Protein AF-A0A662KIT7-F1 (afdb_monomer)

Radius of gyration: 16.34 Å; Cα contacts (8 Å, |Δi|>4): 26; chains: 1; bounding box: 39×23×39 Å

Mean predicted aligned error: 5.73 Å

Sequence (51 aa):
IALFFKRLLIKRENPAKVREDVVSFKKNYRKIHYCFYEGKDPYEFIELVEV

pLDDT: mean 88.52, std 8.19, range [61.28, 96.5]

Secondary structure (DSSP, 8-state):
-HHHHHHHHTT---HHHHHHHHHHHHHTT-S--SSTTTT--TT----S---

Foldseek 3Di:
DVVLVCCCPPVVPDVVVSVVVVVVVVVVVQWDPDDPPTGDGPPDDDDPDDD

Structure (mmCIF, N/CA/C/O backbone):
data_AF-A0A662KIT7-F1
#
_entry.id   AF-A0A662KIT7-F1
#
loop_
_atom_site.group_PDB
_atom_site.id
_atom_site.type_symbol
_atom_site.label_atom_id
_atom_site.label_alt_id
_atom_site.label_comp_id
_atom_site.label_asym_id
_atom_site.label_entity_id
_atom_site.label_seq_id
_atom_site.pdbx_PDB_ins_code
_atom_site.Cartn_x
_atom_site.Cartn_y
_atom_site.Cartn_z
_atom_site.occupancy
_atom_site.B_iso_or_equiv
_atom_site.auth_seq_id
_atom_site.auth_comp_id
_atom_site.auth_asym_id
_atom_site.auth_atom_id
_atom_site.pdbx_PDB_model_num
ATOM 1 N N . ILE A 1 1 ? -9.964 -3.962 0.509 1.00 89.50 1 ILE A N 1
ATOM 2 C CA . ILE A 1 1 ? -10.146 -2.513 0.794 1.00 89.50 1 ILE A CA 1
ATOM 3 C C . ILE A 1 1 ? -11.303 -2.245 1.768 1.00 89.50 1 ILE A C 1
ATOM 5 O O . ILE A 1 1 ? -11.047 -1.637 2.797 1.00 89.50 1 ILE A O 1
ATOM 9 N N . ALA A 1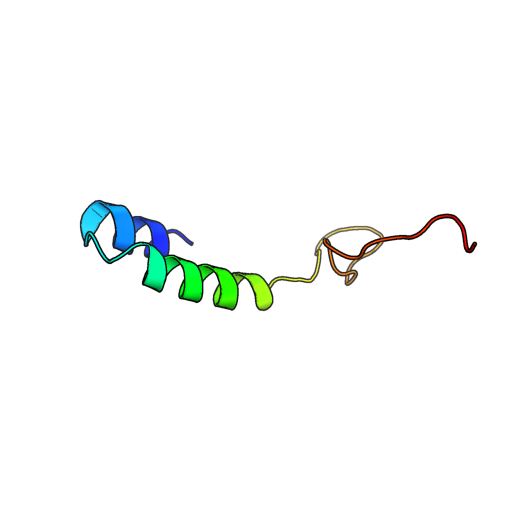 2 ? -12.530 -2.736 1.528 1.00 94.75 2 ALA A N 1
ATOM 10 C CA . ALA A 1 2 ? -13.693 -2.515 2.414 1.00 94.75 2 ALA A CA 1
ATOM 11 C C . ALA A 1 2 ? -13.443 -2.789 3.916 1.00 94.75 2 ALA A C 1
ATOM 13 O O . ALA A 1 2 ? -13.954 -2.080 4.782 1.00 94.75 2 ALA A O 1
ATOM 14 N N . LEU A 1 3 ? -12.598 -3.774 4.233 1.00 95.19 3 LEU A N 1
ATOM 15 C CA . LEU A 1 3 ? -12.216 -4.089 5.610 1.00 95.19 3 LEU A CA 1
ATOM 16 C C . LEU A 1 3 ? -11.490 -2.931 6.322 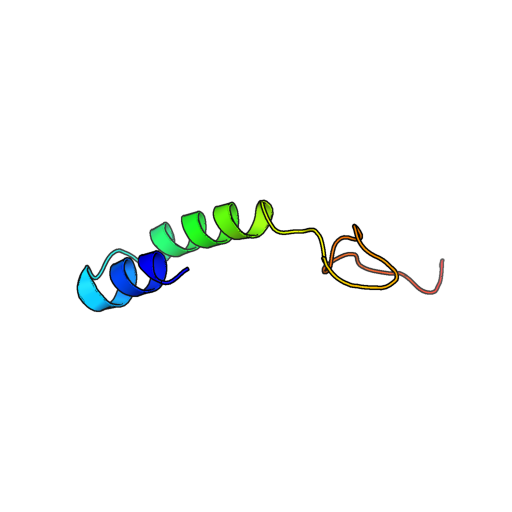1.00 95.19 3 LEU A C 1
ATOM 18 O O . LEU A 1 3 ? -11.732 -2.712 7.507 1.00 95.19 3 LEU A O 1
ATOM 22 N N . PHE A 1 4 ? -10.650 -2.165 5.618 1.00 95.06 4 PHE A N 1
ATOM 23 C CA . PHE A 1 4 ? -9.974 -0.994 6.186 1.00 95.06 4 PHE A CA 1
ATOM 24 C C . PHE A 1 4 ? -10.975 0.118 6.521 1.00 95.06 4 PHE A C 1
ATOM 26 O O . PHE A 1 4 ? -10.900 0.700 7.601 1.00 95.06 4 PHE A O 1
ATOM 33 N N . PHE A 1 5 ? -11.980 0.338 5.665 1.00 94.38 5 PHE A N 1
ATOM 34 C CA . PHE A 1 5 ? -13.062 1.285 5.954 1.00 94.38 5 PHE A CA 1
ATOM 35 C C . PHE A 1 5 ? -13.882 0.859 7.175 1.00 94.38 5 PHE A C 1
ATOM 37 O O . PHE A 1 5 ? -14.139 1.677 8.055 1.00 94.38 5 PHE A O 1
ATOM 44 N N . LYS A 1 6 ? -14.222 -0.432 7.296 1.00 96.50 6 LYS A N 1
ATOM 45 C CA . LYS A 1 6 ? -14.903 -0.972 8.485 1.00 96.50 6 LYS A CA 1
ATOM 46 C C . LYS A 1 6 ? -14.094 -0.746 9.769 1.00 96.50 6 LYS A C 1
ATOM 48 O O . LYS A 1 6 ? -14.675 -0.399 10.797 1.00 96.50 6 LYS A O 1
ATOM 53 N N . ARG A 1 7 ? -12.771 -0.942 9.728 1.00 95.50 7 ARG A N 1
ATOM 54 C CA . 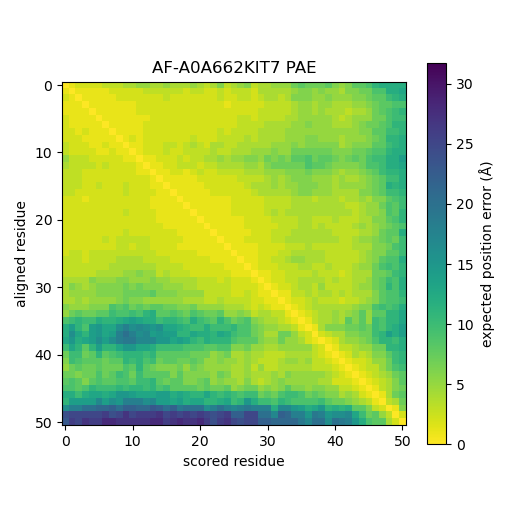ARG A 1 7 ? -11.882 -0.733 10.888 1.00 95.50 7 ARG A CA 1
ATOM 55 C C . ARG A 1 7 ? -11.884 0.723 11.367 1.00 95.50 7 ARG A C 1
ATOM 57 O O . ARG A 1 7 ? -11.906 0.959 12.570 1.00 95.50 7 ARG A O 1
ATOM 64 N N . LEU A 1 8 ? -11.948 1.682 10.445 1.00 94.44 8 LEU A N 1
ATOM 65 C CA . 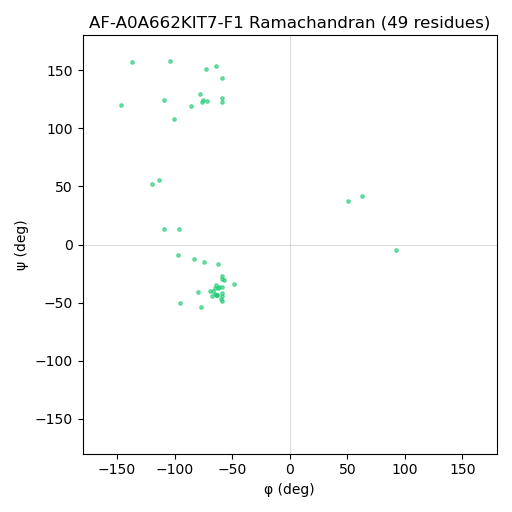LEU A 1 8 ? -12.014 3.108 10.778 1.00 94.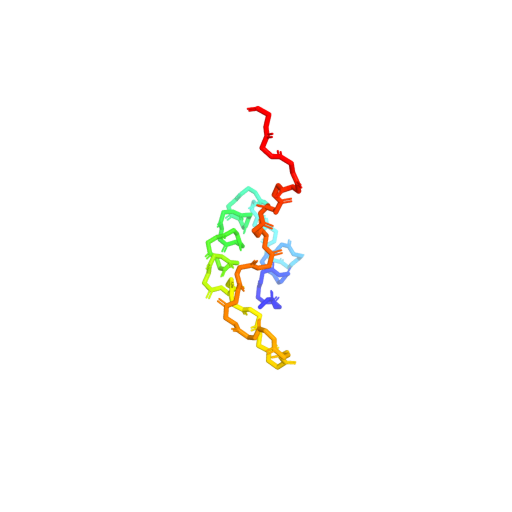44 8 LEU A CA 1
ATOM 66 C C . LEU A 1 8 ? -13.410 3.543 11.238 1.00 94.44 8 LEU A C 1
ATOM 68 O O . LEU A 1 8 ? -13.555 4.111 12.314 1.00 94.44 8 LEU A O 1
ATOM 72 N N . LEU A 1 9 ? -14.441 3.265 10.439 1.00 94.88 9 LEU A N 1
ATOM 73 C CA . LEU A 1 9 ? -15.775 3.841 10.639 1.00 94.88 9 LEU A CA 1
ATOM 74 C C . LEU A 1 9 ? -16.578 3.127 11.730 1.00 94.88 9 LEU A C 1
ATOM 76 O O . LEU A 1 9 ? -17.260 3.776 12.519 1.00 94.88 9 LEU A O 1
ATOM 80 N N . ILE A 1 10 ? -16.498 1.794 11.779 1.00 96.19 10 ILE A N 1
ATOM 81 C CA . ILE A 1 10 ? -17.299 0.982 12.706 1.00 96.19 10 ILE A CA 1
ATOM 82 C C . ILE A 1 10 ? -16.494 0.676 13.967 1.00 96.19 10 ILE A C 1
ATOM 84 O O . ILE A 1 10 ? -16.976 0.898 15.072 1.00 96.19 10 ILE A O 1
ATOM 88 N N . LYS A 1 11 ? -15.256 0.183 13.816 1.00 94.94 11 LYS A N 1
ATOM 89 C CA . LYS A 1 11 ? -14.422 -0.211 14.966 1.00 94.94 11 LYS A CA 1
ATOM 90 C C . LYS A 1 11 ? -13.675 0.950 15.630 1.00 94.94 11 LYS A C 1
ATOM 92 O O . LYS A 1 11 ? -13.151 0.753 16.720 1.00 94.94 11 LYS A O 1
ATOM 97 N N . ARG A 1 12 ? -13.620 2.130 14.993 1.00 93.88 12 ARG A N 1
ATOM 98 C CA . ARG A 1 12 ? -12.894 3.321 15.477 1.00 93.88 12 ARG A CA 1
ATOM 99 C C . ARG A 1 12 ? -11.438 3.028 15.871 1.00 93.88 12 ARG A C 1
ATOM 101 O O . ARG A 1 12 ? -10.928 3.574 16.846 1.00 93.88 12 ARG A O 1
ATOM 108 N N . GLU A 1 13 ? -10.767 2.151 15.125 1.00 94.50 13 GLU A N 1
ATOM 109 C CA . GLU A 1 13 ? -9.340 1.888 15.331 1.00 94.50 13 GLU A CA 1
ATOM 110 C C . GLU A 1 13 ? -8.495 3.138 15.038 1.00 94.50 13 GLU A C 1
ATOM 112 O O . GLU A 1 13 ? -8.873 3.987 14.229 1.00 94.50 13 GLU A O 1
ATOM 117 N N . ASN A 1 14 ? -7.320 3.231 15.673 1.00 95.38 14 ASN A N 1
ATOM 118 C CA . ASN A 1 14 ? -6.405 4.351 15.466 1.00 95.38 14 ASN A CA 1
ATOM 119 C C . ASN A 1 14 ? -6.005 4.457 13.973 1.00 95.38 14 ASN A C 1
ATOM 121 O O . ASN A 1 14 ? -5.419 3.506 13.437 1.00 95.38 14 ASN A O 1
ATOM 125 N N . PRO A 1 15 ? -6.243 5.611 13.319 1.00 94.56 15 PRO A N 1
ATOM 126 C CA . PRO A 1 15 ? -5.913 5.815 11.912 1.00 94.56 15 PRO A CA 1
ATOM 127 C C . PRO A 1 15 ? -4.440 5.590 11.561 1.00 94.56 15 PRO A C 1
ATOM 129 O O . PRO A 1 15 ? -4.150 5.151 10.451 1.00 94.56 15 PRO A O 1
ATOM 132 N N . ALA A 1 16 ? -3.509 5.842 12.488 1.00 96.38 16 ALA A N 1
ATOM 133 C CA . ALA A 1 16 ? -2.079 5.645 12.256 1.00 96.38 16 ALA A CA 1
ATOM 134 C C . ALA A 1 16 ? -1.736 4.169 11.989 1.00 96.38 16 ALA A C 1
ATOM 136 O O . ALA A 1 16 ? -1.034 3.868 11.027 1.00 96.38 16 ALA A O 1
ATOM 137 N N . LYS A 1 17 ? -2.320 3.243 12.762 1.00 95.00 17 LYS A N 1
ATOM 138 C CA . LYS A 1 17 ? -2.123 1.797 12.565 1.00 95.00 17 LYS A CA 1
ATOM 139 C C . LYS A 1 17 ? -2.747 1.320 11.255 1.00 95.00 17 LYS A C 1
ATOM 141 O O . LYS A 1 17 ? -2.121 0.606 10.482 1.00 95.00 17 LYS A O 1
ATOM 146 N N . VAL A 1 18 ? -3.973 1.765 10.965 1.00 94.56 18 VAL A N 1
ATOM 147 C CA . VAL A 1 18 ? -4.656 1.400 9.711 1.00 94.56 18 VAL A CA 1
ATOM 148 C C . VAL A 1 18 ? -3.899 1.947 8.496 1.00 94.56 18 VAL A C 1
ATOM 150 O O . VAL A 1 18 ? -3.834 1.281 7.467 1.00 94.56 18 VAL A O 1
ATOM 153 N N . ARG A 1 19 ? -3.284 3.132 8.607 1.00 94.81 19 ARG A N 1
ATOM 154 C CA . ARG A 1 19 ? -2.437 3.705 7.555 1.00 94.81 19 ARG A CA 1
ATOM 155 C C . ARG A 1 19 ? -1.249 2.802 7.230 1.00 94.81 19 ARG A C 1
ATOM 157 O O . ARG A 1 19 ? -0.989 2.587 6.049 1.00 94.81 19 ARG A O 1
ATOM 164 N N . GLU A 1 20 ? -0.538 2.292 8.232 1.00 96.25 20 GLU A N 1
ATOM 165 C CA . GLU A 1 20 ? 0.598 1.382 8.022 1.00 96.25 20 GLU A CA 1
ATOM 166 C C . GLU A 1 20 ? 0.168 0.116 7.267 1.00 96.25 20 GLU A C 1
ATOM 168 O O . GLU A 1 20 ? 0.795 -0.253 6.271 1.00 96.25 20 GLU A O 1
ATOM 173 N N . ASP A 1 21 ? -0.968 -0.468 7.656 1.00 94.81 21 ASP A N 1
ATOM 174 C CA . ASP A 1 21 ? -1.542 -1.643 6.991 1.00 94.81 21 ASP A CA 1
ATOM 175 C C . ASP A 1 21 ? -1.983 -1.354 5.544 1.00 94.81 21 ASP A C 1
ATOM 177 O O . ASP A 1 21 ? -1.842 -2.188 4.650 1.00 94.81 21 ASP A O 1
ATOM 181 N N . VAL A 1 22 ? -2.522 -0.162 5.278 1.00 95.62 22 VAL A N 1
ATOM 182 C CA . VAL A 1 22 ? -2.903 0.249 3.917 1.00 95.62 22 VAL A CA 1
ATOM 183 C C . VAL A 1 22 ? -1.663 0.457 3.048 1.00 95.62 22 VAL A C 1
ATOM 185 O O . VAL A 1 22 ? -1.657 0.061 1.881 1.00 95.62 22 VAL A O 1
ATOM 188 N N . VAL A 1 23 ? -0.602 1.052 3.600 1.00 94.81 23 VAL A N 1
ATOM 189 C CA . VAL A 1 23 ? 0.668 1.245 2.888 1.00 94.81 23 VAL A CA 1
ATOM 190 C C . VAL A 1 23 ? 1.313 -0.101 2.560 1.00 94.81 23 VAL A C 1
ATOM 192 O O . VAL A 1 23 ? 1.768 -0.283 1.430 1.00 94.81 23 VAL A O 1
ATOM 195 N N . SER A 1 24 ? 1.327 -1.054 3.497 1.00 94.94 24 SER A N 1
ATOM 196 C CA . SER A 1 24 ? 1.858 -2.400 3.250 1.00 94.94 24 SER A CA 1
ATOM 197 C C . SER A 1 24 ? 1.022 -3.155 2.213 1.00 94.94 24 SER A C 1
ATOM 199 O O . SER A 1 24 ? 1.585 -3.720 1.277 1.00 94.94 24 SER A O 1
ATOM 201 N N . PHE A 1 25 ? -0.310 -3.066 2.289 1.00 94.75 25 PHE A N 1
ATOM 202 C CA . PHE A 1 25 ? -1.208 -3.633 1.284 1.00 94.75 25 PHE A CA 1
ATOM 203 C C . PHE A 1 25 ? -0.938 -3.054 -0.111 1.00 94.75 25 PHE A C 1
ATOM 205 O O . PHE A 1 25 ? -0.776 -3.814 -1.062 1.00 94.75 25 PHE A O 1
ATOM 212 N N . LYS A 1 26 ? -0.830 -1.723 -0.243 1.00 91.44 26 LYS A N 1
ATOM 213 C CA . LYS A 1 26 ? -0.584 -1.043 -1.528 1.00 91.44 26 LYS A CA 1
ATOM 214 C C . LYS A 1 26 ? 0.716 -1.501 -2.196 1.00 91.44 26 LYS A C 1
ATOM 216 O O . LYS A 1 26 ? 0.752 -1.610 -3.419 1.00 91.44 26 LYS A O 1
ATOM 221 N N . LYS A 1 27 ? 1.776 -1.780 -1.425 1.00 91.19 27 LYS A N 1
ATOM 222 C CA . LYS A 1 27 ? 3.070 -2.238 -1.970 1.00 91.19 27 LYS A CA 1
ATOM 223 C C . LYS A 1 27 ? 2.955 -3.538 -2.772 1.00 91.19 27 LYS A C 1
ATOM 225 O O . LYS A 1 27 ? 3.697 -3.705 -3.732 1.00 91.19 27 LYS A O 1
ATOM 230 N N . ASN A 1 28 ? 1.999 -4.403 -2.435 1.00 91.50 28 ASN A N 1
ATOM 231 C CA . ASN A 1 28 ? 1.794 -5.673 -3.134 1.00 91.50 28 ASN A CA 1
ATOM 232 C C . ASN A 1 28 ? 1.138 -5.507 -4.519 1.00 91.50 28 ASN A C 1
ATOM 234 O O . ASN A 1 28 ? 1.185 -6.430 -5.325 1.00 91.50 28 ASN A O 1
ATOM 238 N N . TYR A 1 29 ? 0.555 -4.341 -4.817 1.00 89.62 29 TYR A N 1
ATOM 239 C CA . TYR A 1 29 ? -0.193 -4.070 -6.053 1.00 89.62 29 TYR A CA 1
ATOM 240 C C . TYR A 1 29 ? 0.442 -2.927 -6.852 1.00 89.62 29 TYR A C 1
ATOM 242 O O . TYR A 1 29 ? -0.211 -1.948 -7.206 1.00 89.62 29 TYR A O 1
ATOM 250 N N . ARG A 1 30 ? 1.747 -3.039 -7.112 1.00 87.62 30 ARG A N 1
ATOM 251 C CA . ARG A 1 30 ? 2.526 -2.062 -7.894 1.00 87.62 30 ARG A CA 1
ATOM 252 C C . ARG A 1 30 ? 2.687 -2.414 -9.372 1.00 87.62 30 ARG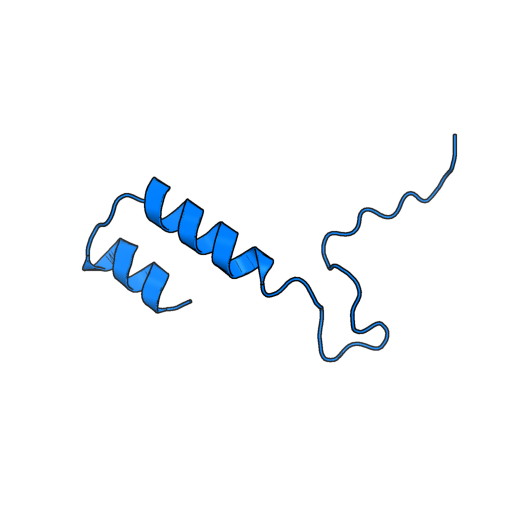 A C 1
ATOM 254 O O . ARG A 1 30 ? 3.509 -1.817 -10.047 1.00 87.62 30 ARG A O 1
ATOM 261 N N . LYS A 1 31 ? 1.927 -3.375 -9.887 1.00 86.94 31 LYS A N 1
ATOM 262 C CA . LYS A 1 31 ? 1.941 -3.716 -11.313 1.00 86.94 31 LYS A CA 1
ATOM 263 C C . LYS A 1 31 ? 0.637 -3.257 -11.943 1.00 86.94 31 LYS A C 1
ATOM 265 O O . LYS A 1 31 ? -0.437 -3.615 -11.461 1.00 86.94 31 LYS A O 1
ATOM 270 N N . ILE A 1 32 ? 0.738 -2.442 -12.989 1.00 86.19 32 ILE A N 1
ATOM 271 C CA . ILE A 1 32 ? -0.421 -2.079 -13.805 1.00 86.19 32 ILE A CA 1
ATOM 272 C C . ILE A 1 32 ? -0.757 -3.282 -14.683 1.00 86.19 32 ILE A C 1
ATOM 274 O O . ILE A 1 32 ? 0.106 -3.758 -15.418 1.00 86.19 32 ILE A O 1
ATOM 278 N N . HIS A 1 33 ? -2.001 -3.742 -14.593 1.00 87.06 33 HIS A N 1
ATOM 279 C CA . HIS A 1 33 ? -2.553 -4.822 -15.406 1.00 87.06 33 HIS A CA 1
ATOM 280 C C . HIS A 1 33 ? -3.475 -4.258 -16.491 1.00 87.06 33 HIS A C 1
ATOM 282 O O . HIS A 1 33 ? -4.015 -3.161 -16.331 1.00 87.06 33 HIS A O 1
ATOM 288 N N . TYR A 1 34 ? -3.696 -5.023 -17.563 1.00 88.00 34 TYR A N 1
ATOM 289 C CA . TYR A 1 34 ? -4.632 -4.680 -18.647 1.00 88.00 34 TYR A CA 1
ATOM 290 C C . TYR A 1 34 ? -4.260 -3.403 -19.427 1.00 88.00 34 TYR A C 1
ATOM 292 O O . TYR A 1 34 ? -5.117 -2.582 -19.745 1.00 88.00 34 TYR A O 1
ATOM 300 N N . CYS A 1 35 ? -2.972 -3.215 -19.729 1.00 84.81 35 CYS A N 1
ATOM 301 C CA . CYS A 1 35 ? -2.451 -2.084 -20.507 1.00 84.81 35 CYS A CA 1
ATOM 302 C C . CYS A 1 35 ? -1.409 -2.565 -21.529 1.00 84.81 35 CYS A C 1
ATOM 304 O O . CYS A 1 35 ? -0.767 -3.588 -21.316 1.00 84.81 35 CYS A O 1
ATOM 306 N N . PHE A 1 36 ? -1.182 -1.800 -22.606 1.00 82.88 36 PHE A N 1
ATOM 307 C CA . PHE A 1 36 ? -0.172 -2.131 -23.629 1.00 82.88 36 PHE A CA 1
ATOM 308 C C . PHE A 1 36 ? 1.260 -2.245 -23.070 1.00 82.88 36 PHE A C 1
ATOM 310 O O . PHE A 1 36 ? 2.071 -2.990 -23.609 1.00 82.88 36 PHE A O 1
ATOM 317 N N . TYR A 1 37 ? 1.557 -1.540 -21.972 1.00 73.12 37 TYR A N 1
ATOM 318 C CA . TYR A 1 37 ? 2.828 -1.603 -21.241 1.00 73.12 37 TYR A CA 1
ATOM 319 C C . TYR A 1 37 ? 2.622 -2.197 -19.838 1.00 73.12 37 TYR A C 1
ATOM 321 O O . TYR A 1 37 ? 2.919 -1.563 -18.824 1.00 73.12 37 TYR A O 1
ATOM 329 N N . GLU A 1 38 ? 2.040 -3.395 -19.780 1.00 77.38 38 GLU A N 1
ATOM 330 C CA . GLU A 1 38 ? 1.820 -4.136 -18.535 1.00 77.38 38 GLU A CA 1
ATOM 331 C C . GLU A 1 38 ? 3.142 -4.422 -17.796 1.00 77.38 38 GLU A C 1
ATOM 333 O O . GLU A 1 38 ? 4.181 -4.688 -18.400 1.00 77.38 38 GLU A O 1
ATOM 338 N N . GLY A 1 39 ? 3.100 -4.360 -16.462 1.00 74.94 39 GLY A N 1
ATOM 339 C CA . GLY A 1 39 ? 4.231 -4.724 -15.603 1.00 74.94 39 GLY A CA 1
ATOM 340 C C . GLY A 1 39 ? 5.176 -3.587 -15.198 1.00 74.94 39 GLY A C 1
ATOM 341 O O . GLY A 1 39 ? 6.046 -3.833 -14.362 1.00 74.94 39 GLY A O 1
ATOM 342 N N . LYS A 1 40 ? 4.990 -2.360 -15.703 1.00 77.06 40 LYS A N 1
ATOM 343 C CA . LYS A 1 40 ? 5.700 -1.169 -15.194 1.00 77.06 40 LYS A CA 1
ATOM 344 C C . LYS A 1 40 ? 5.178 -0.734 -13.816 1.00 77.06 40 LYS A C 1
ATOM 346 O O . LYS A 1 40 ? 3.999 -0.950 -13.507 1.00 77.06 40 LYS A O 1
ATOM 351 N N . ASP A 1 41 ? 6.046 -0.122 -12.998 1.00 80.62 41 ASP A N 1
ATOM 352 C CA . ASP A 1 41 ? 5.624 0.508 -11.735 1.00 80.62 41 ASP A CA 1
ATOM 353 C C . ASP A 1 41 ? 4.843 1.796 -12.073 1.00 80.62 41 ASP A C 1
ATOM 355 O O . ASP A 1 41 ? 5.376 2.670 -12.757 1.00 80.62 41 ASP A O 1
ATOM 359 N N . PRO A 1 42 ? 3.587 1.953 -11.612 1.00 80.69 42 PRO A N 1
ATOM 360 C CA . PRO A 1 42 ? 2.785 3.150 -11.868 1.00 80.69 42 PRO A CA 1
ATOM 361 C C . PRO A 1 42 ? 3.380 4.437 -11.284 1.00 80.69 42 PRO A C 1
ATOM 363 O O . PRO A 1 42 ? 2.931 5.522 -11.641 1.00 80.69 42 PRO A O 1
ATOM 366 N N . TYR A 1 43 ? 4.323 4.332 -10.348 1.00 83.56 43 TYR A N 1
ATOM 367 C CA . TYR A 1 43 ? 4.969 5.468 -9.692 1.00 83.56 43 TYR A CA 1
ATOM 368 C C . TYR A 1 43 ? 6.429 5.648 -10.110 1.00 83.56 43 TYR A C 1
ATOM 370 O O . TYR A 1 43 ? 7.161 6.377 -9.441 1.00 83.56 43 TYR A O 1
ATOM 378 N N . GLU A 1 44 ? 6.864 4.975 -11.175 1.00 85.50 44 GLU A N 1
ATOM 379 C CA . GLU A 1 44 ? 8.181 5.195 -11.761 1.00 85.50 44 GLU A CA 1
ATOM 380 C C . GLU A 1 44 ? 8.317 6.660 -12.206 1.00 85.50 44 GLU A C 1
ATOM 382 O O . GLU A 1 44 ? 7.467 7.192 -12.924 1.00 85.50 44 GLU A O 1
ATOM 387 N N . PHE A 1 45 ? 9.370 7.330 -11.737 1.00 86.56 45 PHE A N 1
ATOM 388 C CA . PHE A 1 45 ? 9.688 8.689 -12.159 1.00 86.56 45 PHE A CA 1
ATOM 389 C C . PHE A 1 45 ? 10.518 8.616 -13.439 1.00 86.56 45 PHE A C 1
ATOM 391 O O . PHE A 1 45 ? 11.588 8.014 -13.445 1.00 86.56 45 PHE A O 1
ATOM 398 N N . ILE A 1 46 ? 10.006 9.200 -14.521 1.00 84.62 46 ILE A N 1
ATOM 399 C CA . ILE A 1 46 ? 10.679 9.207 -15.820 1.00 84.62 46 ILE A CA 1
ATOM 400 C C . ILE A 1 46 ? 11.352 10.569 -15.982 1.00 84.62 46 ILE A C 1
ATOM 402 O O . ILE A 1 46 ? 10.672 11.577 -16.184 1.00 84.62 46 ILE A O 1
ATOM 406 N N . GLU A 1 47 ? 12.680 10.600 -15.892 1.00 84.31 47 GLU A N 1
ATOM 407 C CA . GLU A 1 47 ? 13.471 11.779 -16.247 1.00 84.31 47 GLU A CA 1
ATOM 408 C C . GLU A 1 47 ? 13.590 11.878 -17.769 1.00 84.31 47 GLU A C 1
ATOM 410 O O . GLU A 1 47 ? 13.897 10.904 -18.453 1.00 84.31 47 GLU A O 1
ATOM 415 N N . LEU A 1 48 ? 13.289 13.060 -18.307 1.00 81.62 48 LEU A N 1
ATOM 416 C CA . LEU A 1 48 ? 13.259 13.305 -19.752 1.00 81.62 48 LEU A CA 1
ATOM 417 C C . LEU A 1 48 ? 14.556 13.939 -20.277 1.00 81.62 48 LEU A C 1
ATOM 419 O O . LEU A 1 48 ? 14.713 14.066 -21.489 1.00 81.62 48 LEU A O 1
ATOM 423 N N . VAL A 1 49 ? 15.466 14.353 -19.388 1.00 79.12 49 VAL A N 1
ATOM 424 C CA . VAL A 1 49 ? 16.724 15.027 -19.734 1.00 79.12 49 VAL A CA 1
ATOM 425 C C . VAL A 1 49 ? 17.799 14.617 -18.724 1.00 79.12 49 VAL A C 1
ATOM 427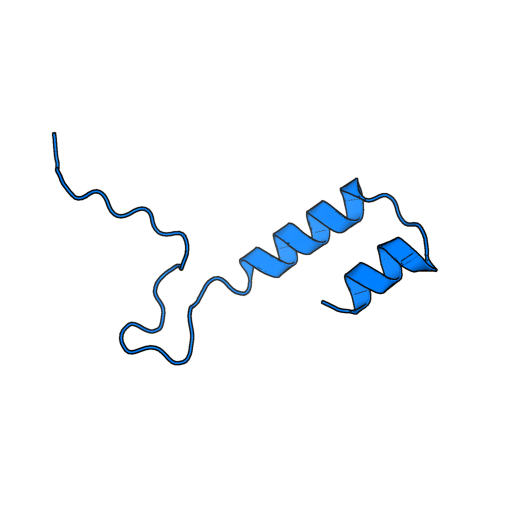 O O . VAL A 1 49 ? 17.630 14.872 -17.534 1.00 79.12 49 VAL A O 1
ATOM 430 N N . GLU A 1 50 ? 18.890 14.006 -19.191 1.00 65.25 50 GLU A N 1
ATOM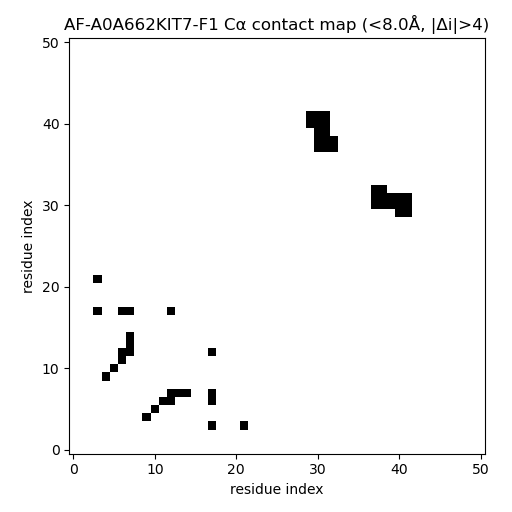 431 C CA . GLU A 1 50 ? 20.132 13.885 -18.413 1.00 65.25 50 GLU A CA 1
ATOM 432 C C . GLU A 1 50 ? 20.835 15.251 -18.431 1.00 65.25 50 GLU A C 1
ATOM 434 O O . GLU A 1 50 ? 21.084 15.799 -19.509 1.00 65.25 50 GLU A O 1
ATOM 439 N N . VAL A 1 51 ? 21.093 15.824 -17.252 1.00 61.28 51 VAL A N 1
ATOM 440 C CA . VAL A 1 51 ? 21.910 17.041 -17.087 1.00 61.28 51 VAL A CA 1
ATOM 441 C C . VAL A 1 51 ? 23.366 16.652 -16.887 1.00 6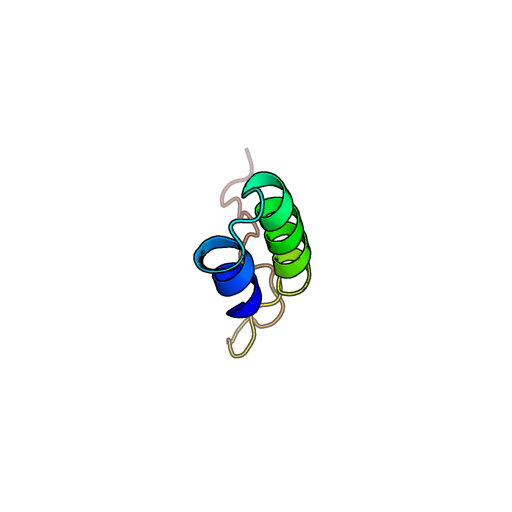1.28 51 VAL A C 1
ATOM 443 O O . VAL A 1 51 ? 23.610 15.761 -16.043 1.00 61.28 51 VAL A O 1
#

Solvent-accessible surface area (backbone atoms only — not comparable to full-atom values): 3377 Å² total; per-residue (Å²): 111,71,67,61,53,44,38,46,75,72,68,61,48,64,63,72,61,54,47,53,54,50,54,59,57,50,65,77,65,48,56,46,72,96,52,100,71,52,66,45,55,84,80,65,83,82,81,92,70,92,130

Nearest PDB structures (foldseek):
  1bi3-assembly1_B  TM=4.814E-01  e=5.185E+00  Corynebacterium diphtheriae